Protein AF-A0A7W8NG39-F1 (afdb_monomer)

Sequence (151 aa):
MSRSIHSFTDPRLPLAASLSMLAAALHGGVTGAHFTEWVGYGVFFLVATITQFVWGGLLLIRFLETKAAQRDPFPRVGESTWENSYLWAGIIGNLLIAALYVVTRTAGIPGFGPASGEIEAWDVFGLTTTALEALLVVLLLVVLKARSRLP

Structure (mmCIF, N/CA/C/O backbone):
data_AF-A0A7W8NG39-F1
#
_entry.id   AF-A0A7W8NG39-F1
#
loop_
_atom_site.group_PDB
_atom_site.id
_atom_site.type_symbol
_atom_site.label_atom_id
_atom_site.label_alt_id
_atom_site.label_comp_id
_atom_site.label_asym_id
_atom_site.label_entity_id
_atom_site.label_seq_id
_atom_site.pdbx_PDB_ins_code
_atom_site.Cartn_x
_atom_site.Cartn_y
_atom_site.Cartn_z
_atom_site.occupancy
_atom_site.B_iso_or_equiv
_atom_site.auth_seq_id
_atom_site.auth_comp_id
_atom_site.auth_asym_id
_atom_site.auth_atom_id
_atom_site.pdbx_PDB_model_num
ATOM 1 N N . MET A 1 1 ? -24.707 -9.160 21.471 1.00 48.28 1 MET A N 1
ATOM 2 C CA . MET A 1 1 ? -23.323 -8.649 21.346 1.00 48.28 1 MET A CA 1
ATOM 3 C C . MET A 1 1 ? -23.425 -7.176 21.007 1.00 48.28 1 MET A C 1
ATOM 5 O O . MET A 1 1 ? -24.137 -6.854 20.070 1.00 48.28 1 MET A O 1
ATOM 9 N N . SER A 1 2 ? -22.825 -6.299 21.814 1.00 51.47 2 SER A N 1
ATOM 10 C CA . SER A 1 2 ? -22.841 -4.851 21.571 1.00 51.47 2 SER A CA 1
ATOM 11 C C . SER A 1 2 ? -22.009 -4.531 20.328 1.00 51.47 2 SER A C 1
ATOM 13 O O . SER A 1 2 ? -20.889 -5.034 20.206 1.00 51.47 2 SER A O 1
ATOM 15 N N . ARG A 1 3 ? -22.552 -3.735 19.402 1.00 59.88 3 ARG A N 1
ATOM 16 C CA . ARG A 1 3 ? -21.804 -3.201 18.257 1.00 59.88 3 ARG A CA 1
ATOM 17 C C . ARG A 1 3 ? -20.617 -2.411 18.810 1.00 59.88 3 ARG A C 1
ATOM 19 O O . ARG A 1 3 ? -20.790 -1.619 19.735 1.00 59.88 3 ARG A O 1
ATOM 26 N N . SER A 1 4 ? -19.406 -2.651 18.304 1.00 65.38 4 SER A N 1
ATOM 27 C CA . SER A 1 4 ? -18.269 -1.822 18.705 1.00 65.38 4 SER A CA 1
ATOM 28 C C . SER A 1 4 ? -18.552 -0.396 18.245 1.00 65.38 4 SER A C 1
ATOM 30 O O . SER A 1 4 ? -18.639 -0.153 17.048 1.00 65.38 4 SER A O 1
ATOM 32 N N . ILE A 1 5 ? -18.696 0.527 19.192 1.00 77.62 5 ILE A N 1
ATOM 33 C CA . ILE A 1 5 ? -18.927 1.959 18.940 1.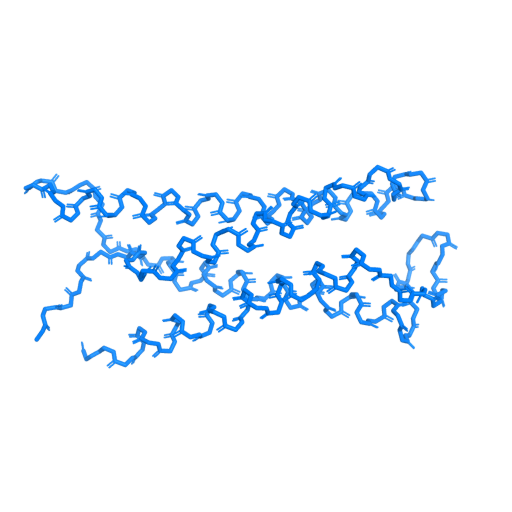00 77.62 5 ILE A CA 1
ATOM 34 C C . ILE A 1 5 ? -17.686 2.672 18.369 1.00 77.62 5 ILE A C 1
ATOM 36 O O . ILE A 1 5 ? -17.637 3.898 18.316 1.00 77.62 5 ILE A O 1
ATOM 40 N N . HIS A 1 6 ? -16.652 1.918 17.985 1.00 85.75 6 HIS A N 1
ATOM 41 C CA . HIS A 1 6 ? -15.411 2.446 17.444 1.00 85.75 6 HIS A CA 1
ATOM 42 C C . HIS A 1 6 ? -15.054 1.773 16.114 1.00 85.75 6 HIS A C 1
ATOM 44 O O . HIS A 1 6 ? -15.096 0.547 15.976 1.00 85.75 6 HIS A O 1
ATOM 50 N N . SER A 1 7 ? -14.639 2.592 15.151 1.00 91.81 7 SER A N 1
ATOM 51 C CA . SER A 1 7 ? -14.078 2.143 13.873 1.00 91.81 7 SER A CA 1
ATOM 52 C C . SER A 1 7 ? -12.621 1.717 14.002 1.00 91.81 7 SER A C 1
ATOM 54 O O . SER A 1 7 ? -11.945 2.123 14.935 1.00 91.81 7 SER A O 1
ATOM 56 N N . PHE A 1 8 ? -12.101 0.964 13.032 1.00 94.44 8 PHE A N 1
ATOM 57 C CA . PHE A 1 8 ? -10.706 0.505 12.994 1.00 94.44 8 PHE A CA 1
ATOM 58 C C . PHE A 1 8 ? -10.337 -0.456 14.130 1.00 94.44 8 PHE A C 1
ATOM 60 O O . PHE A 1 8 ? -9.227 -0.432 14.656 1.00 94.44 8 PHE A O 1
ATOM 67 N N . THR A 1 9 ? -11.270 -1.325 14.511 1.00 94.00 9 THR A N 1
ATOM 68 C CA . THR A 1 9 ? -11.102 -2.265 15.630 1.00 94.00 9 THR A CA 1
ATOM 69 C C . THR A 1 9 ? -10.745 -3.685 15.207 1.00 94.00 9 THR A C 1
ATOM 71 O O . THR A 1 9 ? -10.393 -4.494 16.066 1.00 94.00 9 THR A O 1
ATOM 74 N N . ASP A 1 10 ? -10.819 -4.016 13.911 1.00 94.44 10 ASP A N 1
ATOM 75 C CA . ASP A 1 10 ? -10.534 -5.378 13.453 1.00 94.44 10 ASP A CA 1
ATOM 76 C C . ASP A 1 10 ? -9.069 -5.750 13.784 1.00 94.44 10 ASP A C 1
ATOM 78 O O . ASP A 1 10 ? -8.141 -5.022 13.416 1.00 94.44 10 ASP A O 1
ATOM 82 N N . PRO A 1 11 ? -8.822 -6.876 14.482 1.00 95.69 11 PRO A N 1
ATOM 83 C CA . PRO A 1 11 ? -7.481 -7.260 14.924 1.00 95.69 11 PRO A CA 1
ATOM 84 C C . PRO A 1 11 ? -6.516 -7.567 13.771 1.00 95.69 11 PRO A C 1
ATOM 86 O O . PRO A 1 11 ? -5.319 -7.716 14.004 1.00 95.69 11 PRO A O 1
ATOM 89 N N . ARG A 1 12 ? -7.012 -7.670 12.534 1.00 97.88 12 ARG A N 1
ATOM 90 C CA . ARG A 1 12 ? -6.208 -7.897 11.329 1.00 97.88 12 ARG A CA 1
ATOM 91 C C . ARG A 1 12 ? -5.612 -6.611 10.751 1.00 97.88 12 ARG A C 1
ATOM 93 O O . ARG A 1 12 ? -4.708 -6.701 9.923 1.00 97.88 12 ARG A O 1
ATOM 100 N N . LEU A 1 13 ? -6.081 -5.428 11.161 1.00 98.06 13 LEU A N 1
ATOM 101 C CA . LEU A 1 13 ? -5.614 -4.151 10.603 1.00 98.06 13 LEU A CA 1
ATOM 102 C C . LEU A 1 13 ? -4.104 -3.901 10.763 1.00 98.06 13 LEU A C 1
ATOM 104 O O . LEU A 1 13 ? -3.510 -3.407 9.806 1.00 98.06 13 LEU A O 1
ATOM 108 N N . PRO A 1 14 ? -3.439 -4.277 11.875 1.00 98.62 14 PRO A N 1
ATOM 109 C CA . PRO A 1 14 ? -1.983 -4.171 11.970 1.00 98.62 14 PRO A CA 1
ATOM 110 C C . PRO A 1 14 ? -1.251 -4.994 10.908 1.00 98.62 14 PRO A C 1
ATOM 112 O O . PRO A 1 14 ? -0.293 -4.507 10.322 1.00 98.62 14 PRO A O 1
ATOM 115 N N . LEU A 1 15 ? -1.726 -6.209 10.610 1.00 98.69 15 LEU A N 1
ATOM 116 C CA . LEU A 1 15 ? -1.135 -7.039 9.559 1.00 98.69 15 LEU A CA 1
ATOM 117 C C . LEU A 1 15 ? -1.325 -6.394 8.179 1.00 98.69 15 LEU A C 1
ATOM 119 O O . LEU A 1 15 ? -0.381 -6.349 7.397 1.00 98.69 15 LEU A O 1
ATOM 123 N N . ALA A 1 16 ? -2.511 -5.848 7.897 1.00 98.75 16 ALA A N 1
ATOM 124 C CA . ALA A 1 16 ? -2.761 -5.107 6.659 1.00 98.75 16 ALA A CA 1
ATOM 125 C C . ALA A 1 16 ? -1.838 -3.881 6.528 1.00 98.75 16 ALA A C 1
ATOM 127 O O . ALA A 1 16 ? -1.245 -3.657 5.473 1.00 98.75 16 ALA A O 1
ATOM 128 N N . ALA A 1 17 ? -1.658 -3.125 7.613 1.00 98.81 17 ALA A N 1
ATOM 129 C CA . ALA A 1 17 ? -0.723 -2.007 7.654 1.00 98.81 17 ALA A CA 1
ATOM 130 C C . ALA A 1 17 ? 0.718 -2.460 7.368 1.00 98.81 17 ALA A C 1
ATOM 132 O O . ALA A 1 17 ? 1.385 -1.864 6.524 1.00 98.81 17 ALA A O 1
ATOM 133 N N . SER A 1 18 ? 1.180 -3.543 8.003 1.00 98.81 18 SER A N 1
ATOM 134 C CA . SER A 1 18 ? 2.521 -4.093 7.778 1.00 98.81 18 SER A CA 1
ATOM 135 C C . SER A 1 18 ? 2.736 -4.546 6.336 1.00 98.81 18 SER A C 1
ATOM 137 O O . SER A 1 18 ? 3.768 -4.218 5.761 1.00 98.81 18 SER A O 1
ATOM 139 N N . LEU A 1 19 ? 1.770 -5.245 5.729 1.00 98.88 19 LEU A N 1
ATOM 140 C CA . LEU A 1 19 ? 1.853 -5.654 4.322 1.00 98.88 19 LEU A CA 1
ATOM 141 C C . LEU A 1 19 ? 1.981 -4.440 3.391 1.00 98.88 19 LEU A C 1
ATOM 143 O O . LEU A 1 19 ? 2.855 -4.428 2.529 1.00 98.88 19 LEU A O 1
ATOM 147 N N . SER A 1 20 ? 1.173 -3.396 3.613 1.00 98.88 20 SER A N 1
ATOM 148 C CA . SER A 1 20 ? 1.238 -2.148 2.838 1.00 98.88 20 SER A CA 1
ATOM 149 C C . SER A 1 20 ? 2.590 -1.446 2.987 1.00 98.88 20 SER A C 1
ATOM 151 O O . SER A 1 20 ? 3.180 -1.016 2.002 1.00 98.88 20 SER A O 1
ATOM 153 N N . MET A 1 21 ? 3.110 -1.343 4.212 1.00 98.75 21 MET A N 1
ATOM 154 C CA . MET A 1 21 ? 4.395 -0.683 4.471 1.00 98.75 21 MET A CA 1
ATOM 155 C C . MET A 1 21 ? 5.589 -1.489 3.937 1.00 98.75 21 MET A C 1
ATOM 157 O O . MET A 1 21 ? 6.571 -0.893 3.504 1.00 98.75 21 MET A O 1
ATOM 161 N N . LEU A 1 22 ? 5.512 -2.824 3.930 1.00 98.75 22 LEU A N 1
ATOM 162 C CA . LEU A 1 22 ? 6.526 -3.681 3.306 1.00 98.75 22 LEU A CA 1
ATOM 163 C C . LEU A 1 22 ? 6.512 -3.549 1.780 1.00 98.75 22 LEU A C 1
ATOM 165 O O . LEU A 1 22 ? 7.577 -3.398 1.189 1.00 98.75 22 LEU A O 1
ATOM 169 N N . ALA A 1 23 ? 5.333 -3.540 1.149 1.00 98.75 23 ALA A N 1
ATOM 170 C CA . ALA A 1 23 ? 5.214 -3.267 -0.284 1.00 98.75 23 ALA A CA 1
ATOM 171 C C . ALA A 1 23 ? 5.777 -1.878 -0.630 1.00 98.75 23 ALA A C 1
ATOM 173 O O . ALA A 1 23 ? 6.586 -1.751 -1.546 1.00 98.75 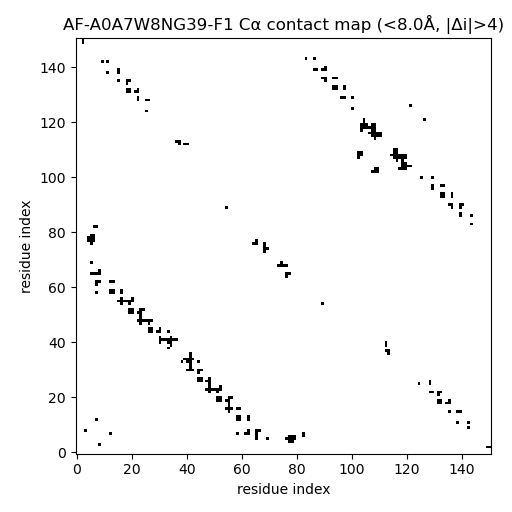23 ALA A O 1
ATOM 174 N N . ALA A 1 24 ? 5.453 -0.859 0.176 1.00 98.75 24 ALA A N 1
ATOM 175 C CA . ALA A 1 24 ? 6.018 0.480 0.031 1.00 98.75 24 ALA A CA 1
ATOM 176 C C . ALA A 1 24 ? 7.552 0.484 0.103 1.00 98.75 24 ALA A C 1
ATOM 178 O O . ALA A 1 24 ? 8.202 1.154 -0.693 1.00 98.75 24 ALA A O 1
ATOM 179 N N . ALA A 1 25 ? 8.148 -0.271 1.030 1.00 98.75 25 ALA A N 1
ATOM 180 C CA . ALA A 1 25 ? 9.601 -0.369 1.143 1.00 98.75 25 ALA A CA 1
ATOM 181 C C . ALA A 1 25 ? 10.244 -1.011 -0.100 1.00 98.75 25 ALA A C 1
ATOM 183 O O . ALA A 1 25 ? 11.314 -0.570 -0.519 1.00 98.75 25 ALA A O 1
ATOM 184 N N . LEU A 1 26 ? 9.597 -2.011 -0.711 1.00 98.50 26 LEU A N 1
ATOM 185 C CA . LEU A 1 26 ? 10.085 -2.639 -1.943 1.00 98.50 26 LEU A CA 1
ATOM 186 C C . LEU A 1 26 ? 9.985 -1.696 -3.147 1.00 98.50 26 LEU A C 1
ATOM 188 O O . LEU A 1 26 ? 10.977 -1.536 -3.857 1.00 98.50 26 LEU A O 1
ATOM 192 N N . HIS A 1 27 ? 8.853 -1.002 -3.324 1.00 98.38 27 HIS A N 1
ATOM 193 C CA . HIS A 1 27 ? 8.722 0.061 -4.335 1.00 98.38 27 HIS A CA 1
ATOM 194 C C . HIS A 1 27 ? 9.775 1.157 -4.137 1.00 98.38 27 HIS A C 1
ATOM 196 O O . HIS A 1 27 ? 10.438 1.582 -5.086 1.00 98.38 27 HIS A O 1
ATOM 202 N N . GLY A 1 28 ? 10.001 1.563 -2.886 1.00 98.31 28 GLY A N 1
ATOM 203 C CA . GLY A 1 28 ? 11.004 2.561 -2.526 1.00 98.31 28 GLY A CA 1
ATOM 204 C C . GLY A 1 28 ? 12.422 2.110 -2.868 1.00 98.31 28 GLY A C 1
ATOM 205 O O . GLY A 1 28 ? 13.217 2.899 -3.376 1.00 98.31 28 GLY A O 1
ATOM 206 N N . GLY A 1 29 ? 12.725 0.827 -2.654 1.00 97.94 29 GLY A N 1
ATOM 207 C CA . GLY A 1 29 ? 14.029 0.232 -2.945 1.00 97.94 29 GLY A CA 1
ATOM 208 C C . GLY A 1 29 ? 14.410 0.255 -4.428 1.00 97.94 29 GLY A C 1
ATOM 209 O O . GLY A 1 29 ? 15.588 0.408 -4.742 1.00 97.94 29 GLY A O 1
ATOM 210 N N . VAL A 1 30 ? 13.432 0.159 -5.335 1.00 96.81 30 VAL A N 1
ATOM 211 C CA . VAL A 1 30 ? 13.668 0.183 -6.794 1.00 96.81 30 VAL A CA 1
ATOM 212 C C . VAL A 1 30 ? 13.485 1.569 -7.421 1.00 96.81 30 VAL A C 1
ATOM 214 O O . VAL A 1 30 ? 13.943 1.812 -8.535 1.00 96.81 30 VAL A O 1
ATOM 217 N N . THR A 1 31 ? 12.882 2.515 -6.694 1.00 97.94 31 THR A N 1
ATOM 218 C CA . THR A 1 31 ? 12.551 3.864 -7.192 1.00 97.94 31 THR A CA 1
ATOM 219 C C . THR A 1 31 ? 13.756 4.582 -7.816 1.00 97.94 31 THR A C 1
ATOM 221 O O . THR A 1 31 ? 13.630 5.215 -8.864 1.00 97.94 31 THR A O 1
ATOM 224 N N . GLY A 1 32 ? 14.940 4.474 -7.200 1.00 97.19 32 GLY A N 1
ATOM 225 C CA . GLY A 1 32 ? 16.162 5.113 -7.699 1.00 97.19 32 GLY A CA 1
ATOM 226 C C . GLY A 1 32 ? 16.583 4.611 -9.081 1.00 97.19 32 GLY A C 1
ATOM 227 O O . GLY A 1 32 ? 16.920 5.422 -9.940 1.00 97.19 32 GLY A O 1
ATOM 228 N N . ALA A 1 33 ? 16.506 3.298 -9.313 1.00 96.00 33 ALA A N 1
ATOM 229 C CA . ALA A 1 33 ? 16.817 2.705 -10.612 1.00 96.00 33 ALA A CA 1
ATOM 230 C C . ALA A 1 33 ? 15.855 3.229 -11.689 1.00 96.00 33 ALA A C 1
ATOM 232 O O . ALA A 1 33 ? 16.294 3.702 -12.734 1.00 96.00 33 ALA A O 1
ATOM 233 N N . HIS 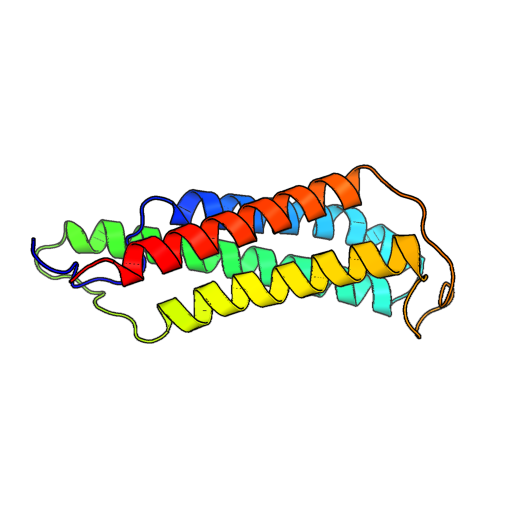A 1 34 ? 14.561 3.300 -11.386 1.00 96.25 34 HIS A N 1
ATOM 234 C CA . HIS A 1 34 ? 13.570 3.809 -12.333 1.00 96.25 34 HIS A CA 1
ATOM 235 C C . HIS A 1 34 ? 13.728 5.300 -12.660 1.00 96.25 34 HIS A C 1
ATOM 237 O O . HIS A 1 34 ? 13.442 5.706 -13.783 1.00 96.25 34 HIS A O 1
ATOM 243 N N . PHE A 1 35 ? 14.255 6.126 -11.748 1.00 98.06 35 PHE A N 1
ATOM 244 C CA . PHE A 1 35 ? 14.640 7.503 -12.087 1.00 98.06 35 PHE A CA 1
ATOM 245 C C . PHE A 1 35 ? 15.790 7.575 -13.101 1.00 98.06 35 PHE A C 1
ATOM 247 O O . PHE A 1 35 ? 15.850 8.542 -13.862 1.00 98.06 35 PHE A O 1
ATOM 254 N N . THR A 1 36 ? 16.685 6.580 -13.129 1.00 97.12 36 THR A N 1
ATOM 255 C CA . THR A 1 36 ? 17.766 6.511 -14.130 1.00 97.12 36 THR A CA 1
ATOM 256 C C . THR A 1 36 ? 17.267 6.091 -15.511 1.00 97.12 36 THR A C 1
ATOM 258 O O . THR A 1 36 ? 17.858 6.488 -16.512 1.00 97.12 36 THR A O 1
ATOM 261 N N . GLU A 1 37 ? 16.160 5.350 -15.571 1.00 95.06 37 GLU A N 1
ATOM 262 C CA . GLU A 1 37 ? 15.512 4.934 -16.817 1.00 95.06 37 GLU A CA 1
ATOM 263 C C . GLU A 1 37 ? 14.652 6.059 -17.397 1.00 95.06 37 GLU A C 1
ATOM 265 O O . GLU A 1 37 ? 14.804 6.442 -18.558 1.00 95.06 37 GLU A O 1
ATOM 270 N N . TRP A 1 38 ? 13.738 6.605 -16.587 1.00 97.00 38 TRP A N 1
ATOM 271 C CA . TRP A 1 38 ? 12.883 7.717 -16.978 1.00 97.00 38 TRP A CA 1
ATOM 272 C C . TRP A 1 38 ? 12.198 8.370 -15.776 1.00 97.00 38 TRP A C 1
ATOM 274 O O . TRP A 1 38 ? 11.654 7.705 -14.895 1.00 97.00 38 TRP A O 1
ATOM 284 N N . VAL A 1 39 ? 12.119 9.703 -15.784 1.00 97.44 39 VAL A N 1
ATOM 285 C CA . VAL A 1 39 ? 11.528 10.483 -14.683 1.00 97.44 39 VAL A CA 1
ATOM 286 C C . VAL A 1 39 ? 10.101 10.052 -14.331 1.00 97.44 39 VAL A C 1
ATOM 288 O O . VAL A 1 39 ? 9.756 10.011 -13.153 1.00 97.44 39 VAL A O 1
ATOM 291 N N . GLY A 1 40 ? 9.276 9.692 -15.318 1.00 96.56 40 GLY A N 1
ATOM 292 C CA . GLY A 1 40 ? 7.904 9.262 -15.058 1.00 96.56 40 GLY A CA 1
ATOM 293 C C . GLY A 1 40 ? 7.818 7.899 -14.368 1.00 96.56 40 GLY A C 1
ATOM 294 O O . GLY A 1 40 ? 6.952 7.724 -13.512 1.00 96.56 40 GLY A O 1
ATOM 295 N N . TYR A 1 41 ? 8.742 6.972 -14.648 1.00 95.88 41 TYR A N 1
ATOM 296 C CA . TYR A 1 41 ? 8.809 5.694 -13.931 1.00 95.88 41 TYR A CA 1
ATOM 297 C C . TYR A 1 41 ? 9.226 5.929 -12.479 1.00 95.88 41 TYR A C 1
ATOM 299 O O . TYR A 1 41 ? 8.545 5.480 -11.559 1.00 95.88 41 TYR A O 1
ATOM 307 N N . GLY A 1 42 ? 10.277 6.724 -12.253 1.00 97.69 42 GLY A N 1
ATOM 308 C CA . GLY A 1 42 ? 10.701 7.089 -10.900 1.00 97.69 42 GLY A CA 1
ATOM 309 C C . GLY A 1 42 ? 9.600 7.786 -10.090 1.00 97.69 42 GLY A C 1
ATOM 310 O O . GLY A 1 42 ? 9.357 7.424 -8.939 1.00 97.69 42 GLY A O 1
ATOM 311 N N . VAL A 1 43 ? 8.867 8.733 -10.690 1.00 98.31 43 VAL A N 1
ATOM 312 C CA . VAL A 1 43 ? 7.721 9.393 -10.036 1.00 98.31 43 VAL A CA 1
ATOM 313 C C . VAL A 1 43 ? 6.615 8.395 -9.701 1.00 98.31 43 VAL A C 1
ATOM 315 O O . VAL A 1 43 ? 6.066 8.469 -8.604 1.00 98.31 43 VAL A O 1
ATOM 318 N N . PHE A 1 44 ? 6.298 7.454 -10.594 1.00 97.38 44 PHE A N 1
ATOM 319 C CA . PHE A 1 44 ? 5.301 6.419 -10.321 1.00 97.38 44 PHE A CA 1
ATOM 320 C C . PHE A 1 44 ? 5.668 5.598 -9.076 1.00 97.38 44 PHE A C 1
ATOM 322 O O . PHE A 1 44 ? 4.870 5.518 -8.140 1.00 97.38 44 PHE A O 1
ATOM 329 N N . PHE A 1 45 ? 6.890 5.058 -9.022 1.00 98.06 45 PHE A N 1
ATOM 330 C CA . PHE A 1 45 ? 7.348 4.259 -7.882 1.00 98.06 45 PHE A CA 1
ATOM 331 C C . PHE A 1 45 ? 7.444 5.080 -6.591 1.00 98.06 45 PHE A C 1
ATOM 333 O O . PHE A 1 45 ? 7.079 4.594 -5.518 1.00 98.06 45 PHE A O 1
ATOM 340 N N . LEU A 1 46 ? 7.852 6.349 -6.680 1.00 98.62 46 LEU A N 1
ATOM 341 C CA . LEU A 1 46 ? 7.879 7.256 -5.534 1.00 98.62 46 LEU A CA 1
ATOM 342 C C . LEU A 1 46 ? 6.471 7.520 -4.982 1.00 98.62 46 LEU A C 1
ATOM 344 O O . LEU A 1 46 ? 6.264 7.479 -3.768 1.00 98.62 46 LEU A O 1
ATOM 348 N N . VAL A 1 47 ? 5.494 7.770 -5.858 1.00 98.69 47 VAL A N 1
ATOM 349 C CA . VAL A 1 47 ? 4.096 7.969 -5.457 1.00 98.69 47 VAL A CA 1
ATOM 350 C C . VAL A 1 47 ? 3.535 6.693 -4.835 1.00 98.69 47 VAL A C 1
ATOM 352 O O . VAL A 1 47 ? 2.966 6.773 -3.748 1.00 98.69 47 VAL A O 1
ATOM 355 N N . ALA A 1 48 ? 3.750 5.524 -5.450 1.00 98.50 48 ALA A N 1
ATOM 356 C CA . ALA A 1 48 ? 3.334 4.236 -4.890 1.00 98.50 48 ALA A CA 1
ATOM 357 C C . ALA A 1 48 ? 3.911 4.027 -3.479 1.00 98.50 48 ALA A C 1
ATOM 359 O O . ALA A 1 48 ? 3.160 3.785 -2.532 1.00 98.50 48 ALA A O 1
ATOM 360 N N . THR A 1 49 ? 5.218 4.258 -3.321 1.00 98.75 49 THR A N 1
ATOM 361 C CA . THR A 1 49 ? 5.934 4.190 -2.039 1.00 98.75 49 THR A CA 1
ATOM 362 C C . THR A 1 49 ? 5.296 5.087 -0.983 1.00 98.75 49 THR A C 1
ATOM 364 O O . THR A 1 49 ? 4.921 4.620 0.093 1.00 98.75 49 THR A O 1
ATOM 367 N N . ILE A 1 50 ? 5.138 6.382 -1.274 1.00 98.81 50 ILE A N 1
ATOM 368 C CA . ILE A 1 50 ? 4.591 7.347 -0.312 1.00 98.81 50 ILE A CA 1
ATOM 369 C C . ILE A 1 50 ? 3.145 6.989 0.027 1.00 98.81 50 ILE A C 1
ATOM 371 O O . ILE A 1 50 ? 2.78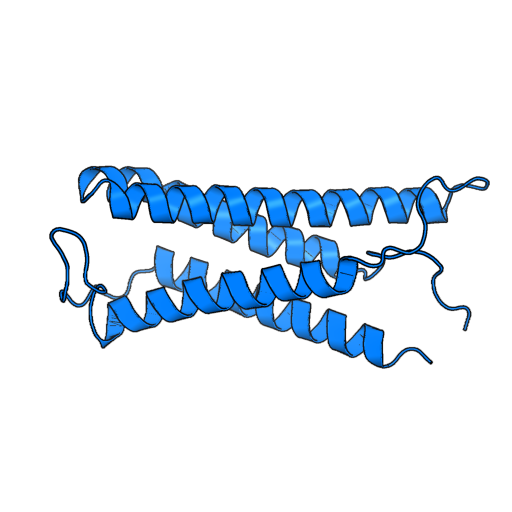3 6.953 1.202 1.00 98.81 50 ILE A O 1
ATOM 375 N N . THR A 1 51 ? 2.314 6.699 -0.975 1.00 98.62 51 THR A N 1
ATOM 376 C CA . THR A 1 51 ? 0.900 6.390 -0.759 1.00 98.62 51 THR A CA 1
ATOM 377 C C . THR A 1 51 ? 0.722 5.110 0.053 1.00 98.62 51 THR A C 1
ATOM 379 O O . THR A 1 51 ? -0.023 5.138 1.029 1.00 98.62 51 THR A O 1
ATOM 382 N N . GLN A 1 52 ? 1.417 4.014 -0.265 1.00 98.81 52 GLN A N 1
ATOM 383 C CA . GLN A 1 52 ? 1.305 2.763 0.498 1.00 98.81 52 GLN A CA 1
ATOM 384 C C . GLN A 1 52 ? 1.892 2.885 1.911 1.00 98.81 52 GLN A C 1
ATOM 386 O O . GLN A 1 52 ? 1.328 2.317 2.852 1.00 98.81 52 GLN A O 1
ATOM 391 N N . PHE A 1 53 ? 2.974 3.650 2.095 1.00 98.81 53 PHE A N 1
ATOM 392 C CA . PHE A 1 53 ? 3.552 3.882 3.419 1.00 98.81 53 PHE A CA 1
ATOM 393 C C . PHE A 1 53 ? 2.629 4.735 4.295 1.00 98.81 53 PHE A C 1
ATOM 395 O O . PHE A 1 53 ? 2.320 4.351 5.422 1.00 98.81 53 PHE A O 1
ATOM 402 N N . VAL A 1 54 ? 2.139 5.864 3.771 1.00 98.81 54 VAL A N 1
ATOM 403 C CA . VAL A 1 54 ? 1.214 6.758 4.485 1.00 98.81 54 VAL A CA 1
ATOM 404 C C . VAL A 1 54 ? -0.104 6.048 4.769 1.00 98.81 54 VAL A C 1
ATOM 406 O O . VAL A 1 54 ? -0.593 6.109 5.894 1.00 98.81 54 VAL A O 1
ATOM 409 N N . TRP A 1 55 ? -0.660 5.324 3.795 1.00 98.75 55 TRP A N 1
ATOM 410 C CA . TRP A 1 55 ? -1.901 4.578 3.983 1.00 98.75 55 TRP A CA 1
ATOM 411 C C . TRP A 1 55 ? -1.748 3.472 5.043 1.00 98.75 55 TRP A C 1
ATOM 413 O O . TRP A 1 55 ? -2.585 3.344 5.941 1.00 98.75 55 TRP A O 1
ATOM 423 N N . GLY A 1 56 ? -0.657 2.702 5.011 1.00 98.81 56 GLY A N 1
ATOM 424 C CA . GLY A 1 56 ? -0.385 1.687 6.033 1.00 98.81 56 GLY A CA 1
ATOM 425 C C . GLY A 1 56 ? -0.159 2.303 7.418 1.00 98.81 56 GLY A C 1
ATOM 426 O O . GLY A 1 56 ? -0.753 1.864 8.404 1.00 98.81 56 GLY A O 1
ATOM 427 N N . GLY A 1 57 ? 0.634 3.374 7.491 1.00 98.75 57 GLY A N 1
ATOM 428 C CA . GLY A 1 57 ? 0.932 4.086 8.732 1.00 98.75 57 GLY A CA 1
ATOM 429 C C . GLY A 1 57 ? -0.310 4.693 9.383 1.00 98.75 57 GLY A C 1
ATOM 430 O O . GLY A 1 57 ? -0.550 4.479 10.570 1.00 98.75 57 GLY A O 1
ATOM 431 N N . LEU A 1 58 ? -1.150 5.384 8.609 1.00 98.56 58 LEU A N 1
ATOM 432 C CA . LEU A 1 58 ? -2.419 5.927 9.096 1.00 98.56 58 LEU A CA 1
ATOM 433 C C . LEU A 1 58 ? -3.361 4.814 9.570 1.00 98.56 58 LEU A C 1
ATOM 435 O O . LEU A 1 58 ? -3.974 4.959 10.626 1.00 98.56 58 LEU A O 1
ATOM 439 N N . LEU A 1 59 ? -3.437 3.681 8.859 1.00 98.62 59 LEU A N 1
ATOM 440 C CA . LEU A 1 59 ? -4.248 2.539 9.294 1.00 98.62 59 LEU A CA 1
ATOM 441 C C . LEU A 1 59 ? -3.806 2.027 10.672 1.00 98.62 59 LEU A C 1
ATOM 443 O O . LEU A 1 59 ? -4.641 1.795 11.549 1.00 98.62 59 LEU A O 1
ATOM 447 N N . LEU A 1 60 ? -2.493 1.885 10.870 1.00 98.50 60 LEU A N 1
ATOM 448 C CA . LEU A 1 60 ? -1.916 1.450 12.137 1.00 98.50 60 LEU A CA 1
ATOM 449 C C . LEU A 1 60 ? -2.170 2.468 13.254 1.00 98.50 60 LEU A C 1
ATOM 451 O O . LEU A 1 60 ? -2.587 2.076 14.343 1.00 98.50 60 LEU A O 1
ATOM 455 N N . ILE A 1 61 ? -1.975 3.762 12.985 1.00 97.75 61 ILE A N 1
ATOM 456 C CA . ILE A 1 61 ? -2.247 4.840 13.946 1.00 97.75 61 ILE A CA 1
ATOM 457 C C . ILE A 1 61 ? -3.707 4.781 14.400 1.00 97.75 61 ILE A C 1
ATOM 459 O O . ILE A 1 61 ? -3.966 4.722 15.600 1.00 97.75 61 ILE A O 1
ATOM 463 N N . ARG A 1 62 ? -4.665 4.697 13.467 1.00 96.31 62 ARG A N 1
ATOM 464 C CA . ARG A 1 62 ? -6.098 4.627 13.802 1.00 96.31 62 ARG A CA 1
ATOM 465 C C . ARG A 1 62 ? -6.460 3.394 14.620 1.00 96.31 62 ARG A C 1
ATOM 467 O O . ARG A 1 62 ? -7.266 3.498 15.548 1.00 96.31 62 ARG A O 1
ATOM 474 N N . PHE A 1 63 ? -5.862 2.246 14.307 1.00 96.50 63 PHE A N 1
ATOM 475 C CA . PHE A 1 63 ? -6.038 1.035 15.102 1.00 96.50 63 PHE A CA 1
ATOM 476 C 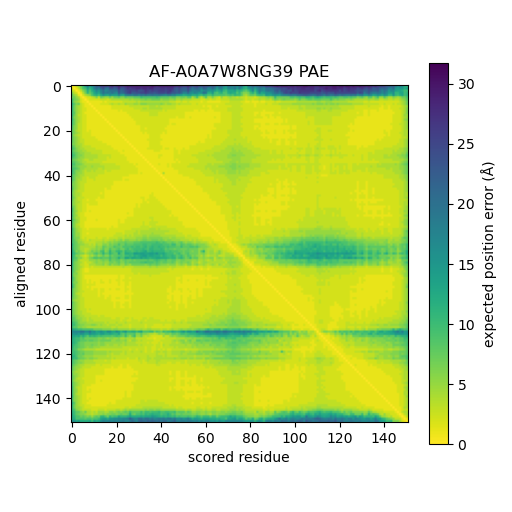C . PHE A 1 63 ? -5.524 1.225 16.537 1.00 96.50 63 PHE A C 1
ATOM 478 O O . PHE A 1 63 ? -6.218 0.885 17.496 1.00 96.50 63 PHE A O 1
ATOM 485 N N . LEU A 1 64 ? -4.325 1.793 16.705 1.00 96.00 64 LEU A N 1
ATOM 486 C CA . LEU A 1 64 ? -3.718 2.013 18.020 1.00 96.00 64 LEU A CA 1
ATOM 487 C C . LEU A 1 64 ? -4.491 3.045 18.852 1.00 96.00 64 LEU A C 1
ATOM 489 O O . LEU A 1 64 ? -4.766 2.785 20.024 1.00 96.00 64 LEU A O 1
ATOM 493 N N . GLU A 1 65 ? -4.890 4.166 18.248 1.00 94.19 65 GLU A N 1
ATOM 494 C CA . GLU A 1 65 ? -5.738 5.188 18.879 1.00 94.19 65 GLU A CA 1
ATOM 495 C C . GLU A 1 65 ? -7.049 4.581 19.380 1.00 94.19 65 GLU A C 1
ATOM 497 O O . GLU A 1 65 ? -7.452 4.797 20.523 1.00 94.19 65 GLU A O 1
ATOM 502 N N . THR A 1 66 ? -7.689 3.760 18.547 1.00 93.00 66 THR A N 1
ATOM 503 C CA . THR A 1 66 ? -8.956 3.127 18.906 1.00 93.00 66 THR A CA 1
ATOM 504 C C . THR A 1 66 ? -8.783 2.086 20.006 1.00 93.00 66 THR A C 1
ATOM 506 O O . THR A 1 66 ? -9.565 2.043 20.954 1.00 93.00 66 THR A O 1
ATOM 509 N N . LYS A 1 67 ? -7.733 1.265 19.929 1.00 93.06 67 LYS A N 1
ATOM 510 C CA . LYS A 1 67 ? -7.414 0.278 20.965 1.00 93.06 67 LYS A CA 1
ATOM 511 C C . LYS A 1 67 ? -7.136 0.940 22.317 1.00 93.06 67 LYS A C 1
ATOM 513 O O . LYS A 1 67 ? -7.484 0.372 23.352 1.00 93.06 67 LYS A O 1
ATOM 518 N N . ALA A 1 68 ? -6.513 2.119 22.318 1.00 92.25 68 ALA A N 1
ATOM 519 C CA . ALA A 1 68 ? -6.326 2.917 23.523 1.00 92.25 68 ALA A CA 1
ATOM 520 C C . ALA A 1 68 ? -7.665 3.462 24.047 1.00 92.25 68 ALA A C 1
ATOM 522 O O . ALA A 1 68 ? -7.957 3.304 25.229 1.00 92.25 68 ALA A O 1
ATOM 523 N N . ALA A 1 69 ? -8.510 4.011 23.169 1.00 91.38 69 ALA A N 1
ATOM 524 C CA . ALA A 1 69 ? -9.815 4.561 23.540 1.00 91.38 69 ALA A CA 1
ATOM 525 C C . ALA A 1 69 ? -10.785 3.519 24.111 1.00 91.38 69 ALA A C 1
ATOM 527 O O . ALA A 1 69 ? -11.535 3.829 25.027 1.00 91.38 69 ALA A O 1
ATOM 528 N N . GLN A 1 70 ? -10.721 2.263 23.663 1.00 88.88 70 GLN A N 1
ATOM 529 C CA . GLN A 1 70 ? -11.507 1.166 24.248 1.00 88.88 70 GLN A CA 1
ATOM 530 C C . GLN A 1 70 ? -11.200 0.901 25.732 1.00 88.88 70 GLN A C 1
ATOM 532 O O . GLN A 1 70 ? -11.969 0.217 26.405 1.00 88.88 70 GLN A O 1
ATOM 537 N N . ARG A 1 71 ? -10.062 1.390 26.236 1.00 87.94 71 ARG A N 1
ATOM 538 C CA . ARG A 1 71 ? -9.649 1.274 27.642 1.00 87.94 71 ARG A CA 1
ATOM 539 C C . ARG A 1 71 ? -9.869 2.568 28.429 1.00 87.94 71 ARG A C 1
ATOM 541 O O . ARG A 1 71 ? -9.622 2.578 29.631 1.00 87.94 71 ARG A O 1
ATOM 548 N N . ASP A 1 72 ? -10.279 3.642 27.761 1.00 87.75 72 ASP A N 1
ATOM 549 C CA . ASP A 1 72 ? -10.447 4.969 28.342 1.00 87.75 72 ASP A CA 1
ATOM 550 C C . ASP A 1 72 ? -11.895 5.147 28.838 1.00 87.75 72 ASP A C 1
ATOM 552 O O . ASP A 1 72 ? -12.826 4.952 28.053 1.00 87.75 72 ASP A O 1
ATOM 556 N N . PRO A 1 73 ? -12.124 5.528 30.111 1.00 87.94 73 PRO A N 1
ATOM 557 C CA . PRO A 1 73 ? -13.452 5.910 30.591 1.00 87.94 73 PRO A CA 1
ATOM 558 C C . PRO A 1 73 ? -14.066 7.104 29.836 1.00 87.94 73 PRO A C 1
ATOM 560 O O . PRO A 1 73 ? -15.288 7.245 29.822 1.00 87.94 73 PRO A O 1
ATOM 563 N N . PHE A 1 74 ? -13.240 7.952 29.208 1.00 87.94 74 PHE A N 1
ATOM 564 C CA . PHE A 1 74 ? -13.648 9.147 28.460 1.00 87.94 74 PHE A CA 1
ATOM 565 C C . PHE A 1 74 ? -13.046 9.152 27.039 1.00 87.94 74 PHE A C 1
ATOM 567 O O . PHE A 1 74 ? -12.196 9.989 26.718 1.00 87.94 74 PHE A O 1
ATOM 574 N N . PRO A 1 75 ? -13.473 8.222 26.162 1.00 86.25 75 PRO A N 1
ATOM 575 C CA . PRO A 1 75 ? -12.829 7.983 24.876 1.00 86.25 75 PRO A CA 1
ATOM 576 C C . PRO A 1 75 ? -12.888 9.207 23.955 1.00 86.25 75 PRO A C 1
ATOM 578 O O . PRO A 1 75 ? -13.939 9.807 23.739 1.00 86.25 75 PRO A O 1
ATOM 581 N N . ARG A 1 76 ? -11.745 9.541 23.346 1.00 84.00 76 ARG A N 1
ATOM 582 C CA . ARG A 1 76 ? -11.598 10.685 22.422 1.00 84.00 76 ARG A CA 1
ATOM 583 C C . ARG A 1 76 ? -11.900 10.355 20.958 1.00 84.00 76 ARG A C 1
ATOM 585 O O . ARG A 1 76 ? -11.933 11.254 20.124 1.00 84.00 76 ARG A O 1
ATOM 592 N N . VAL A 1 77 ? -12.079 9.075 20.631 1.00 86.00 77 VAL A N 1
ATOM 593 C CA . VAL A 1 77 ? -12.392 8.596 19.277 1.00 86.00 77 VAL A CA 1
ATOM 594 C C . VAL A 1 77 ? -13.587 7.646 19.316 1.00 86.00 77 VAL A C 1
ATOM 596 O O . VAL A 1 77 ? -13.718 6.840 20.235 1.00 86.00 77 VAL A O 1
ATOM 599 N N . GLY A 1 78 ? -14.461 7.743 18.315 1.00 85.06 78 GLY A N 1
ATOM 600 C CA . GLY A 1 78 ? -15.691 6.955 18.197 1.00 85.06 78 GLY A CA 1
ATOM 601 C C . GLY A 1 78 ? -15.830 6.302 16.824 1.00 85.06 78 GLY A C 1
ATOM 602 O O . GLY A 1 78 ? -14.838 5.912 16.199 1.00 85.06 78 GLY A O 1
ATOM 603 N N . GLU A 1 79 ? -17.065 6.190 16.345 1.00 87.94 79 GLU A N 1
ATOM 604 C CA . GLU A 1 79 ? -17.354 5.708 14.997 1.00 87.94 79 GLU A CA 1
ATOM 605 C C . GLU A 1 79 ? -16.775 6.658 13.937 1.00 87.94 79 GLU A C 1
ATOM 607 O O . GLU A 1 79 ? -16.789 7.882 14.077 1.00 87.94 79 GLU A O 1
ATOM 612 N N . SER A 1 80 ? -16.258 6.079 12.858 1.00 88.88 80 SER A N 1
ATOM 613 C CA . SER A 1 80 ? -15.776 6.801 11.688 1.00 88.88 80 SER A CA 1
ATOM 614 C C . SER A 1 80 ? -16.597 6.420 10.465 1.00 88.88 80 SER A C 1
ATOM 616 O O . SER A 1 80 ? -16.730 5.246 10.117 1.00 88.88 80 SER A O 1
ATOM 618 N N . THR A 1 81 ? -17.086 7.428 9.750 1.00 89.19 81 THR A N 1
ATOM 619 C CA . THR A 1 81 ? -17.808 7.243 8.486 1.00 89.19 81 THR A CA 1
ATOM 620 C C . THR A 1 81 ? -16.888 6.866 7.323 1.00 89.19 81 THR A C 1
ATOM 622 O O . THR A 1 81 ? -17.356 6.323 6.324 1.00 89.19 81 THR A O 1
ATOM 625 N N . TRP A 1 82 ? -15.579 7.119 7.435 1.00 93.44 82 TRP A N 1
ATOM 626 C CA . TRP A 1 82 ? -14.633 6.978 6.325 1.00 93.44 82 TRP A CA 1
ATOM 627 C C . TRP A 1 82 ? -13.852 5.659 6.326 1.00 93.44 82 TRP A C 1
ATOM 629 O O . TRP A 1 82 ? -13.161 5.373 5.350 1.00 93.44 82 TRP A O 1
ATOM 639 N N . GLU A 1 83 ? -13.990 4.819 7.359 1.00 94.69 83 GLU A N 1
ATOM 640 C CA . GLU A 1 83 ? -13.292 3.525 7.446 1.00 94.69 83 GLU A CA 1
ATOM 641 C C . GLU A 1 83 ? -13.534 2.653 6.206 1.00 94.69 83 GLU A C 1
ATOM 643 O O . GLU A 1 83 ? -12.588 2.144 5.615 1.00 94.69 83 GLU A O 1
ATOM 648 N N . ASN A 1 84 ? -14.786 2.524 5.755 1.00 95.25 84 ASN A N 1
ATOM 649 C CA . ASN A 1 84 ? -15.112 1.704 4.584 1.00 95.25 84 ASN A CA 1
ATOM 650 C C . ASN A 1 84 ? -14.416 2.210 3.318 1.00 95.25 84 ASN A C 1
ATOM 652 O O . ASN A 1 84 ? -13.757 1.434 2.628 1.00 95.25 84 ASN A O 1
ATOM 656 N N . SER A 1 85 ? -14.549 3.505 3.029 1.00 97.00 85 SER A N 1
ATOM 657 C CA . SER A 1 85 ? -13.933 4.128 1.855 1.00 97.00 85 SER A CA 1
ATOM 658 C C . SER A 1 85 ? -12.411 4.015 1.895 1.00 97.00 85 SER A C 1
ATOM 660 O O . SER A 1 85 ? -11.778 3.828 0.862 1.00 97.00 85 SER A O 1
ATOM 662 N N . TYR A 1 86 ? -11.822 4.055 3.088 1.00 98.12 86 TYR A N 1
ATOM 663 C CA . TYR A 1 86 ? -10.387 3.904 3.281 1.00 98.12 86 TYR A CA 1
ATOM 664 C C . TYR A 1 86 ? -9.871 2.497 2.987 1.00 98.12 86 TYR A C 1
ATOM 666 O O . TYR A 1 86 ? -8.853 2.349 2.310 1.00 98.12 86 TYR A O 1
ATOM 674 N N . LEU A 1 87 ? -10.576 1.461 3.459 1.00 98.31 87 LEU A N 1
ATOM 675 C CA . LEU A 1 87 ? -10.228 0.073 3.142 1.00 98.31 87 LEU A CA 1
ATOM 676 C C . LEU A 1 87 ? -10.396 -0.201 1.640 1.00 98.31 87 LEU A C 1
ATOM 678 O O . LEU A 1 87 ? -9.541 -0.848 1.038 1.00 98.31 87 LEU A O 1
ATOM 682 N N . TRP A 1 88 ? -11.445 0.343 1.015 1.00 98.56 88 TRP A N 1
ATOM 683 C CA . TRP A 1 88 ? -11.633 0.256 -0.435 1.00 98.56 88 TRP A CA 1
ATOM 684 C C . TRP A 1 88 ? -10.553 0.989 -1.229 1.00 98.56 88 TRP A C 1
ATOM 686 O O . TRP A 1 88 ? -10.103 0.456 -2.239 1.00 98.56 88 TRP A O 1
ATOM 696 N N . ALA A 1 89 ? -10.090 2.155 -0.773 1.00 98.62 89 ALA A N 1
ATOM 697 C CA . ALA A 1 89 ? -8.964 2.849 -1.397 1.00 98.62 89 ALA A CA 1
ATOM 698 C C . ALA A 1 89 ? -7.699 1.974 -1.394 1.00 98.62 89 ALA A C 1
ATOM 700 O O . ALA A 1 89 ? -7.027 1.871 -2.419 1.00 98.62 89 ALA A O 1
ATOM 701 N N . GLY A 1 90 ? -7.432 1.273 -0.284 1.00 98.62 90 GLY A N 1
ATOM 702 C CA . GLY A 1 90 ? -6.358 0.281 -0.205 1.00 98.62 90 GLY A CA 1
ATOM 703 C C . GLY A 1 90 ? -6.540 -0.860 -1.210 1.00 98.62 90 GLY A C 1
ATOM 704 O O . GLY A 1 90 ? -5.605 -1.191 -1.932 1.00 98.62 90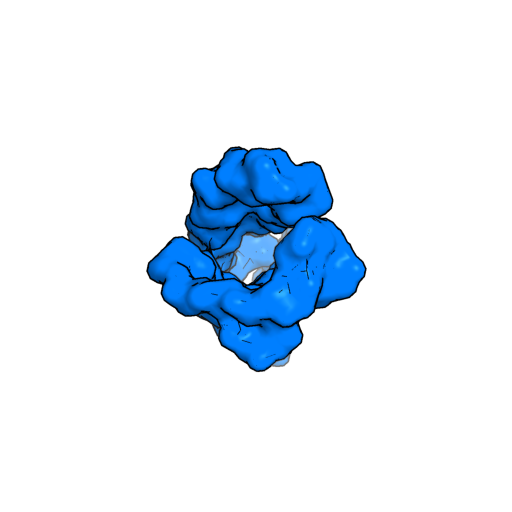 GLY A O 1
ATOM 705 N N . ILE A 1 91 ? -7.745 -1.428 -1.317 1.00 98.88 91 ILE A N 1
ATOM 706 C CA . ILE A 1 91 ? -8.042 -2.503 -2.281 1.00 98.88 91 ILE A CA 1
ATOM 707 C C . ILE A 1 91 ? -7.819 -2.035 -3.723 1.00 98.88 91 ILE A C 1
ATOM 709 O O . ILE A 1 91 ? -7.089 -2.675 -4.473 1.00 98.88 91 ILE A O 1
ATOM 713 N N . ILE A 1 92 ? -8.438 -0.920 -4.110 1.00 98.81 92 ILE A N 1
ATOM 714 C CA . ILE A 1 92 ? -8.408 -0.419 -5.486 1.00 98.81 92 ILE A CA 1
ATOM 715 C C . ILE A 1 92 ? -6.984 -0.013 -5.875 1.00 98.81 92 ILE A C 1
ATOM 717 O O . ILE A 1 92 ? -6.519 -0.404 -6.940 1.00 98.81 92 ILE A O 1
ATOM 721 N N . GLY A 1 93 ? -6.272 0.715 -5.009 1.00 98.62 93 GLY A N 1
ATOM 722 C CA . GLY A 1 93 ? -4.904 1.154 -5.286 1.00 98.62 93 GLY A CA 1
ATOM 723 C C . GLY A 1 93 ? -3.948 -0.014 -5.532 1.00 98.62 93 GLY A C 1
ATOM 724 O O . GLY A 1 93 ? -3.245 -0.030 -6.539 1.00 98.62 93 GLY A O 1
ATOM 725 N N . ASN A 1 94 ? -3.978 -1.031 -4.666 1.00 98.75 94 ASN A N 1
ATOM 726 C CA . ASN A 1 94 ? -3.117 -2.207 -4.815 1.00 98.75 94 ASN A CA 1
ATOM 727 C C . ASN A 1 94 ? -3.510 -3.064 -6.031 1.00 98.75 94 ASN A C 1
ATOM 729 O O . ASN A 1 94 ? -2.634 -3.577 -6.718 1.00 98.75 94 ASN A O 1
ATOM 733 N N . LEU A 1 95 ? -4.806 -3.178 -6.354 1.00 98.81 95 LEU A N 1
ATOM 734 C CA . LEU A 1 95 ? -5.244 -3.854 -7.581 1.00 98.81 95 LEU A CA 1
ATOM 735 C C . LEU A 1 95 ? -4.753 -3.144 -8.846 1.00 98.81 95 LEU A C 1
ATOM 737 O O . LEU A 1 95 ? -4.374 -3.818 -9.797 1.00 98.81 95 LEU A O 1
ATOM 741 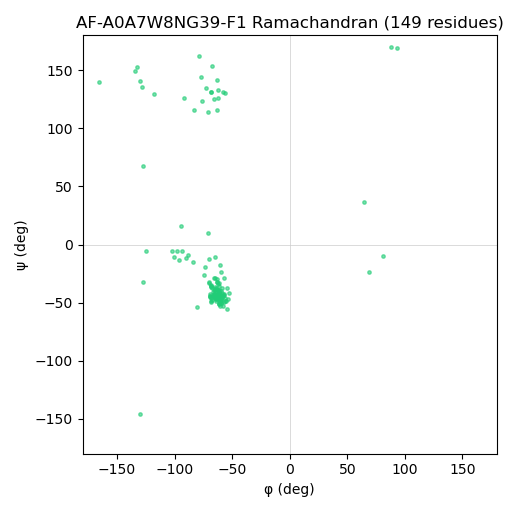N N . LEU A 1 96 ? -4.747 -1.809 -8.867 1.00 98.62 96 LEU A N 1
ATOM 742 C CA . LEU A 1 96 ? -4.243 -1.039 -10.006 1.00 98.62 96 LEU A CA 1
ATOM 743 C C . LEU A 1 96 ? -2.734 -1.228 -10.198 1.00 98.62 96 LEU A C 1
ATOM 745 O O . LEU A 1 96 ? -2.298 -1.430 -11.330 1.00 98.62 96 LEU A O 1
ATOM 749 N N . ILE A 1 97 ? -1.950 -1.214 -9.114 1.00 98.12 97 ILE A N 1
ATOM 750 C CA . ILE A 1 97 ? -0.499 -1.457 -9.174 1.00 98.12 97 ILE A CA 1
ATOM 751 C C . ILE A 1 97 ? -0.217 -2.890 -9.646 1.00 98.12 97 ILE A C 1
ATOM 753 O O . ILE A 1 97 ? 0.527 -3.082 -10.608 1.00 98.12 97 ILE A O 1
ATOM 757 N N . ALA A 1 98 ? -0.875 -3.889 -9.052 1.00 98.31 98 ALA A N 1
ATOM 758 C CA . ALA A 1 98 ? -0.727 -5.287 -9.449 1.00 98.31 98 ALA A CA 1
ATOM 759 C C . ALA A 1 98 ? -1.154 -5.529 -10.908 1.00 98.31 98 ALA A C 1
ATOM 761 O O . ALA A 1 98 ? -0.483 -6.252 -11.644 1.00 98.31 98 ALA A O 1
ATOM 762 N N . ALA A 1 99 ? -2.249 -4.908 -11.357 1.00 98.19 99 ALA A N 1
ATOM 763 C CA . ALA A 1 99 ? -2.694 -4.999 -12.744 1.00 98.19 99 ALA A CA 1
ATOM 764 C C . ALA A 1 99 ? -1.669 -4.382 -13.703 1.00 98.19 99 ALA A C 1
ATOM 766 O O . ALA A 1 99 ? -1.351 -4.992 -14.721 1.00 98.19 99 ALA A O 1
ATOM 767 N N . LEU A 1 100 ? -1.109 -3.216 -13.366 1.00 97.31 100 LEU A N 1
ATOM 768 C CA . LEU A 1 100 ? -0.048 -2.594 -14.157 1.00 97.31 100 LEU A CA 1
ATOM 769 C C . LEU A 1 100 ? 1.203 -3.484 -14.227 1.00 97.31 100 LEU A C 1
ATOM 771 O O . LEU A 1 100 ? 1.773 -3.648 -15.307 1.00 97.31 100 LEU A O 1
ATOM 775 N N . TYR A 1 101 ? 1.593 -4.114 -13.116 1.00 97.56 101 TYR A N 1
ATOM 776 C CA . TYR A 1 101 ? 2.687 -5.088 -13.098 1.00 97.56 101 TYR A CA 1
ATOM 777 C C . TYR A 1 101 ? 2.410 -6.280 -14.026 1.00 97.56 101 TYR A C 1
ATOM 779 O O . TYR A 1 101 ? 3.262 -6.684 -14.805 1.00 97.56 101 TYR A O 1
ATOM 787 N N . VAL A 1 102 ? 1.195 -6.828 -14.031 1.00 97.94 102 VAL A N 1
ATOM 788 C CA . VAL A 1 102 ? 0.864 -7.923 -14.958 1.00 97.94 102 VAL A CA 1
ATOM 789 C C . VAL A 1 102 ? 0.874 -7.446 -16.414 1.00 97.94 102 VAL A C 1
ATOM 791 O O . VAL A 1 102 ? 1.390 -8.148 -17.284 1.00 97.94 102 VAL A O 1
ATOM 794 N N . VAL A 1 103 ? 0.344 -6.253 -16.698 1.00 97.94 103 VAL A N 1
ATOM 795 C CA . VAL A 1 103 ? 0.299 -5.680 -18.055 1.00 97.94 103 VAL A CA 1
ATOM 796 C C . VAL A 1 103 ? 1.703 -5.487 -18.617 1.00 97.94 103 VAL A C 1
ATOM 798 O O . VAL A 1 103 ? 2.001 -5.983 -19.698 1.00 97.94 103 VAL A O 1
ATOM 801 N N . THR A 1 104 ? 2.595 -4.858 -17.864 1.00 96.81 104 THR A N 1
ATOM 802 C CA . THR A 1 104 ? 3.998 -4.648 -18.266 1.00 96.81 104 THR A CA 1
ATOM 803 C C . THR A 1 104 ? 4.736 -5.962 -18.576 1.00 96.81 104 THR A C 1
ATOM 805 O O . THR A 1 104 ? 5.603 -5.987 -19.446 1.00 96.81 104 THR A O 1
ATOM 808 N N . ARG A 1 105 ? 4.343 -7.078 -17.940 1.00 97.25 105 ARG A N 1
ATOM 809 C CA . ARG A 1 105 ? 4.944 -8.422 -18.108 1.00 97.25 105 ARG A CA 1
ATOM 810 C C . ARG A 1 105 ? 4.303 -9.262 -19.216 1.00 97.25 105 ARG A C 1
ATOM 812 O O . ARG A 1 105 ? 4.831 -10.314 -19.569 1.00 97.25 105 ARG A O 1
ATOM 819 N N . THR A 1 106 ? 3.157 -8.840 -19.750 1.00 97.50 106 THR A N 1
ATOM 820 C CA . THR A 1 106 ? 2.370 -9.643 -20.712 1.00 97.50 106 THR A CA 1
ATOM 821 C C . THR A 1 106 ? 2.019 -8.907 -22.000 1.00 97.50 106 THR A C 1
ATOM 823 O O . THR A 1 106 ? 1.945 -9.532 -23.054 1.00 97.50 106 THR A O 1
ATOM 826 N N . ALA A 1 107 ? 1.818 -7.595 -21.928 1.00 96.69 107 ALA A N 1
ATOM 827 C CA . ALA A 1 107 ? 1.416 -6.727 -23.032 1.00 96.69 107 ALA A CA 1
ATOM 828 C C . ALA A 1 107 ? 2.372 -5.537 -23.250 1.00 96.69 107 ALA A C 1
ATOM 830 O O . ALA A 1 107 ? 2.216 -4.807 -24.226 1.00 96.69 107 ALA A O 1
ATOM 831 N N . GLY A 1 108 ? 3.359 -5.366 -22.366 1.00 96.19 108 GLY A N 1
ATOM 832 C CA . GLY A 1 108 ? 4.386 -4.332 -22.438 1.00 96.19 108 GLY A CA 1
ATOM 833 C C . GLY A 1 108 ? 4.055 -3.058 -21.662 1.00 96.19 108 GLY A C 1
ATOM 834 O O . GLY A 1 108 ? 2.943 -2.884 -21.153 1.00 96.19 108 GLY A O 1
ATOM 835 N N . ILE A 1 109 ? 5.046 -2.175 -21.518 1.00 95.31 109 ILE A N 1
ATOM 836 C CA . ILE A 1 109 ? 4.909 -0.933 -20.746 1.00 95.31 109 ILE A CA 1
ATOM 837 C C . ILE A 1 109 ? 3.897 0.010 -21.419 1.00 95.31 109 ILE A C 1
ATOM 839 O O . ILE A 1 109 ? 4.063 0.344 -22.596 1.00 95.31 109 ILE A O 1
ATOM 843 N N . PRO A 1 110 ? 2.852 0.485 -20.713 1.00 91.19 110 PRO A N 1
ATOM 844 C CA . PRO A 1 110 ? 1.828 1.313 -21.340 1.00 91.19 110 PRO A CA 1
ATOM 845 C C . PRO A 1 110 ? 2.318 2.719 -21.708 1.00 91.19 110 PRO A C 1
ATOM 847 O O . PRO A 1 110 ? 2.539 3.559 -20.840 1.00 91.19 110 PRO A O 1
ATOM 850 N N . GLY A 1 111 ? 2.366 3.000 -23.011 1.00 83.00 111 GLY A N 1
ATOM 851 C CA . GLY A 1 111 ? 2.137 4.312 -23.634 1.00 83.00 111 GLY A CA 1
ATOM 852 C C . GLY A 1 111 ? 3.168 5.427 -23.415 1.00 83.00 111 GLY A C 1
ATOM 853 O O . GLY A 1 111 ? 3.244 6.322 -24.255 1.00 83.00 111 GLY A O 1
ATOM 854 N N . PHE A 1 112 ? 3.965 5.402 -22.349 1.00 86.50 112 PHE A N 1
ATOM 855 C CA . PHE A 1 112 ? 4.849 6.504 -21.969 1.00 86.50 112 PHE A CA 1
ATOM 856 C C . PHE A 1 112 ? 6.246 6.018 -21.595 1.00 86.50 112 PHE A C 1
ATOM 858 O O . PHE A 1 112 ? 6.407 4.940 -21.035 1.00 86.50 112 PHE A O 1
ATOM 865 N N . GLY A 1 113 ? 7.236 6.874 -21.850 1.00 90.69 113 GLY A N 1
ATOM 866 C CA . GLY A 1 113 ? 8.638 6.621 -21.533 1.00 90.69 113 GLY A CA 1
ATOM 867 C C . GLY A 1 113 ? 9.405 5.878 -22.638 1.00 90.69 113 GLY A C 1
ATOM 868 O O . GLY A 1 113 ? 8.807 5.427 -23.617 1.00 90.69 113 GLY A O 1
ATOM 869 N N . PRO A 1 114 ? 10.742 5.784 -22.513 1.00 93.88 114 PRO A N 1
ATOM 870 C CA . PRO A 1 114 ? 11.615 5.207 -23.538 1.00 93.88 114 PRO A CA 1
ATOM 871 C C . PRO A 1 114 ? 11.358 3.724 -23.816 1.00 93.88 114 PRO A C 1
ATOM 873 O O . PRO A 1 114 ? 11.540 3.292 -24.945 1.00 93.88 114 PRO A O 1
ATOM 876 N N . ALA A 1 115 ? 10.901 2.982 -22.804 1.00 93.38 115 ALA A N 1
ATOM 877 C CA . ALA A 1 115 ? 10.630 1.545 -22.886 1.00 93.38 115 ALA A CA 1
ATOM 878 C C . ALA A 1 115 ? 9.152 1.220 -23.204 1.00 93.38 115 ALA A C 1
ATOM 880 O O . ALA A 1 115 ? 8.686 0.105 -22.991 1.00 93.38 115 ALA A O 1
ATOM 881 N N . SER A 1 116 ? 8.370 2.198 -23.674 1.00 95.88 116 SER A N 1
ATOM 882 C CA . SER A 1 116 ? 6.955 1.997 -24.015 1.00 95.88 116 SER A CA 1
ATOM 883 C C . SER A 1 116 ? 6.773 0.870 -25.042 1.00 95.88 116 SER A C 1
ATOM 885 O O . SER A 1 116 ? 7.424 0.848 -26.085 1.00 95.88 116 SER A O 1
ATOM 887 N N . GLY A 1 117 ? 5.865 -0.063 -24.750 1.00 95.44 117 GLY A N 1
ATOM 888 C CA . GLY A 1 117 ? 5.598 -1.255 -25.558 1.00 95.44 117 GLY A CA 1
ATOM 889 C C . GLY A 1 117 ? 6.575 -2.414 -25.342 1.00 95.44 117 GLY A C 1
ATOM 890 O O . GLY A 1 117 ? 6.299 -3.520 -25.805 1.00 95.44 117 GLY A O 1
ATOM 891 N N . GLU A 1 118 ? 7.678 -2.211 -24.618 1.00 96.44 118 GLU A N 1
ATOM 892 C CA . GLU A 1 118 ? 8.603 -3.292 -24.278 1.00 96.44 118 GLU A CA 1
ATOM 893 C C . GLU A 1 118 ? 7.987 -4.203 -23.211 1.00 96.44 118 GLU A C 1
ATOM 895 O O . GLU A 1 118 ? 7.412 -3.729 -22.229 1.00 96.44 118 GLU A O 1
ATOM 900 N N . ILE A 1 119 ? 8.090 -5.520 -23.414 1.00 96.81 119 ILE A N 1
ATOM 901 C CA . ILE A 1 119 ? 7.659 -6.522 -22.434 1.00 96.81 119 ILE A CA 1
ATOM 902 C C . ILE A 1 119 ? 8.779 -6.712 -21.421 1.00 96.81 119 ILE A C 1
ATOM 904 O O . ILE A 1 119 ? 9.863 -7.191 -21.760 1.00 96.81 119 ILE A O 1
ATOM 908 N N . GLU A 1 120 ? 8.496 -6.364 -20.171 1.00 93.81 120 GLU A N 1
ATOM 909 C CA . GLU A 1 120 ? 9.453 -6.519 -19.086 1.00 93.81 120 GLU A CA 1
ATOM 910 C C . GLU A 1 120 ? 9.546 -7.982 -18.643 1.00 93.81 120 GLU A C 1
ATOM 912 O O . GLU A 1 120 ? 8.557 -8.721 -18.605 1.00 93.81 120 GLU A O 1
ATOM 917 N N . ALA A 1 121 ? 10.755 -8.402 -18.272 1.00 95.19 121 ALA A N 1
ATOM 918 C CA . ALA A 1 121 ? 10.968 -9.722 -17.705 1.00 95.19 121 ALA A CA 1
ATOM 919 C C . ALA A 1 121 ? 10.309 -9.846 -16.321 1.00 95.19 121 ALA A C 1
ATOM 921 O O . ALA A 1 121 ? 10.156 -8.878 -15.572 1.00 95.19 121 ALA A O 1
ATOM 922 N N . TRP A 1 122 ? 9.959 -11.079 -15.965 1.00 95.12 122 TRP A N 1
ATOM 923 C CA . TRP A 1 122 ? 9.561 -11.407 -14.602 1.00 95.12 122 TRP A CA 1
ATOM 924 C C . TRP A 1 122 ? 10.764 -11.302 -13.673 1.00 95.12 122 TRP A C 1
ATOM 926 O O . TRP A 1 122 ? 11.823 -11.870 -13.942 1.00 95.12 122 TRP A O 1
ATOM 936 N N . ASP A 1 123 ? 10.579 -10.608 -12.560 1.00 94.50 123 ASP A N 1
ATOM 937 C CA . ASP A 1 123 ? 11.633 -10.315 -11.603 1.00 94.50 123 ASP A CA 1
ATOM 938 C C . ASP A 1 123 ? 11.173 -10.618 -10.169 1.00 94.50 123 ASP A C 1
ATOM 940 O O . ASP A 1 123 ? 9.984 -10.591 -9.844 1.00 94.50 123 ASP A O 1
ATOM 944 N N . VAL A 1 124 ? 12.128 -10.939 -9.293 1.00 95.50 124 VAL A N 1
ATOM 945 C CA . VAL A 1 124 ? 11.828 -11.367 -7.917 1.00 95.50 124 VAL A CA 1
ATOM 946 C C . VAL A 1 124 ? 11.255 -10.223 -7.077 1.00 95.50 124 VAL A C 1
ATOM 948 O O . VAL A 1 124 ? 10.388 -10.472 -6.237 1.00 95.50 124 VAL A O 1
ATOM 951 N N . PHE A 1 125 ? 11.704 -8.982 -7.291 1.00 94.88 125 PHE A N 1
ATOM 952 C CA . PHE A 1 125 ? 11.234 -7.824 -6.526 1.00 94.88 125 PHE A CA 1
ATOM 953 C C . PHE A 1 125 ? 9.773 -7.514 -6.848 1.00 94.88 125 PHE A C 1
ATOM 955 O O . PHE A 1 125 ? 8.957 -7.407 -5.932 1.00 94.88 125 PHE A O 1
ATOM 962 N N . GLY A 1 126 ? 9.428 -7.452 -8.129 1.00 96.75 126 GLY A N 1
ATOM 963 C CA . GLY A 1 126 ? 8.075 -7.263 -8.623 1.00 96.75 126 GLY A CA 1
ATOM 964 C C . GLY A 1 126 ? 7.142 -8.379 -8.167 1.00 96.75 126 GLY A C 1
ATOM 965 O O . GLY A 1 126 ? 6.132 -8.096 -7.530 1.00 96.75 126 GLY A O 1
ATOM 966 N N . LEU A 1 127 ? 7.523 -9.648 -8.356 1.00 98.19 127 LEU A N 1
ATOM 967 C CA . LEU A 1 127 ? 6.725 -10.793 -7.898 1.00 98.19 127 LEU A CA 1
ATOM 968 C C . LEU A 1 127 ? 6.461 -10.760 -6.388 1.00 98.19 127 LEU A C 1
ATOM 970 O O . LEU A 1 127 ? 5.332 -10.987 -5.949 1.00 98.19 127 LEU A O 1
ATOM 974 N N . THR A 1 128 ? 7.488 -10.463 -5.589 1.00 98.50 128 THR A N 1
ATOM 975 C CA . THR A 1 128 ? 7.356 -10.375 -4.128 1.00 98.50 128 THR A CA 1
ATOM 976 C C . THR A 1 128 ? 6.445 -9.216 -3.733 1.00 98.50 128 THR A C 1
ATOM 978 O O . THR A 1 128 ? 5.554 -9.392 -2.902 1.00 98.50 128 THR A O 1
ATOM 981 N N . THR A 1 129 ? 6.623 -8.048 -4.354 1.00 98.50 129 THR A N 1
ATOM 982 C CA . THR A 1 129 ? 5.801 -6.859 -4.098 1.00 98.50 129 THR A CA 1
ATOM 983 C C . THR A 1 129 ? 4.341 -7.131 -4.447 1.00 98.50 129 THR A C 1
ATOM 985 O O . THR A 1 129 ? 3.473 -6.993 -3.590 1.00 98.50 129 THR A O 1
ATOM 988 N N . THR A 1 130 ? 4.064 -7.645 -5.645 1.00 98.44 130 THR A N 1
ATOM 989 C CA . THR A 1 130 ? 2.705 -7.985 -6.085 1.00 98.44 130 THR A CA 1
ATOM 990 C C . THR A 1 130 ? 2.063 -9.078 -5.227 1.00 98.44 130 THR A C 1
ATOM 992 O O . THR A 1 130 ? 0.860 -9.027 -4.968 1.00 98.44 130 THR A O 1
ATOM 995 N N . ALA A 1 131 ? 2.830 -10.047 -4.716 1.00 98.69 131 ALA A N 1
ATOM 996 C CA . ALA A 1 131 ? 2.307 -11.036 -3.775 1.00 98.69 131 ALA A CA 1
ATOM 997 C C . ALA A 1 131 ? 1.867 -10.396 -2.445 1.00 98.69 131 ALA A C 1
ATOM 999 O O . ALA A 1 131 ? 0.795 -10.728 -1.933 1.00 98.69 131 ALA A O 1
ATOM 1000 N N . LEU A 1 132 ? 2.646 -9.454 -1.898 1.00 98.81 132 LEU A N 1
ATOM 1001 C CA . LEU A 1 132 ? 2.265 -8.695 -0.699 1.00 98.81 132 LEU A CA 1
ATOM 1002 C C . LEU A 1 132 ? 0.998 -7.864 -0.939 1.00 98.81 132 LEU A C 1
ATOM 1004 O O . LEU A 1 132 ? 0.099 -7.863 -0.096 1.00 98.81 132 LEU A O 1
ATOM 1008 N N . GLU A 1 133 ? 0.900 -7.208 -2.095 1.00 98.75 133 GLU A N 1
ATOM 1009 C CA . GLU A 1 133 ? -0.269 -6.422 -2.504 1.00 98.75 133 GLU A CA 1
ATOM 1010 C C . GLU A 1 133 ? -1.521 -7.301 -2.642 1.00 98.75 133 GLU A C 1
ATOM 1012 O O . GLU A 1 133 ? -2.588 -6.956 -2.130 1.00 98.75 133 GLU A O 1
ATOM 1017 N N . ALA A 1 134 ? -1.396 -8.483 -3.250 1.00 98.75 134 ALA A N 1
ATOM 1018 C CA . ALA A 1 134 ? -2.492 -9.440 -3.373 1.00 98.75 134 ALA A CA 1
ATOM 1019 C C . ALA A 1 134 ? -2.953 -9.971 -2.005 1.00 98.75 134 ALA A C 1
ATOM 1021 O O . ALA A 1 134 ? -4.155 -10.022 -1.728 1.00 98.75 134 ALA A O 1
ATOM 1022 N N . LEU A 1 135 ? -2.013 -10.322 -1.118 1.00 98.81 135 LEU A N 1
ATOM 1023 C CA . LEU A 1 135 ? -2.322 -10.736 0.253 1.00 98.81 135 LEU A CA 1
ATOM 1024 C C . LEU A 1 135 ? -3.026 -9.620 1.032 1.00 98.81 135 LEU A C 1
ATOM 1026 O O . LEU A 1 135 ? -4.004 -9.889 1.735 1.00 98.81 135 LEU A O 1
ATOM 1030 N N . LEU A 1 136 ? -2.573 -8.373 0.876 1.00 98.81 136 LEU A N 1
ATOM 1031 C CA . LEU A 1 136 ? -3.217 -7.200 1.458 1.00 98.81 136 LEU A CA 1
ATOM 1032 C C . LEU A 1 136 ? -4.660 -7.065 0.958 1.00 98.81 136 LEU A C 1
ATOM 1034 O O . LEU A 1 136 ? -5.574 -6.974 1.775 1.00 98.81 136 LEU A O 1
ATOM 1038 N N . VAL A 1 137 ? -4.891 -7.120 -0.356 1.00 98.88 137 VAL A N 1
ATOM 1039 C CA . VAL A 1 137 ? -6.238 -7.046 -0.947 1.00 98.88 137 VAL A CA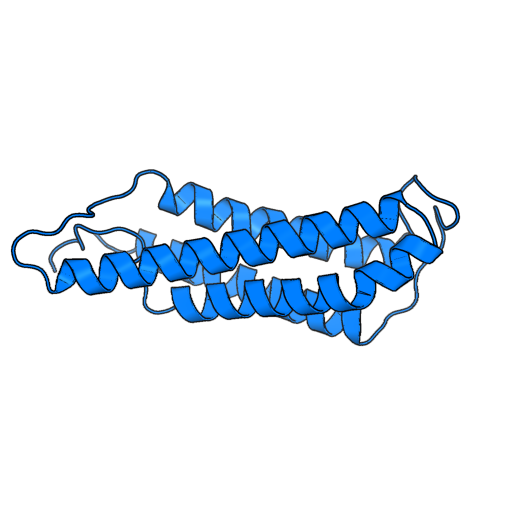 1
ATOM 1040 C C . VAL A 1 137 ? -7.155 -8.126 -0.373 1.00 98.88 137 VAL A C 1
ATOM 1042 O O . VAL A 1 137 ? -8.262 -7.820 0.079 1.00 98.88 137 VAL A O 1
ATOM 1045 N N . VAL A 1 138 ? -6.697 -9.381 -0.327 1.00 98.75 138 VAL A N 1
ATOM 1046 C CA . VAL A 1 138 ? -7.478 -10.491 0.241 1.00 98.75 138 VAL A CA 1
ATOM 1047 C C . VAL A 1 138 ? -7.813 -10.227 1.709 1.00 98.75 138 VAL A C 1
ATOM 1049 O O . VAL A 1 138 ? -8.963 -10.396 2.123 1.00 98.75 138 VAL A O 1
ATOM 1052 N N . LEU A 1 139 ? -6.840 -9.767 2.498 1.00 98.75 139 LEU A N 1
ATOM 1053 C CA . LEU A 1 139 ? -7.040 -9.469 3.912 1.00 98.75 139 LEU A CA 1
ATOM 1054 C C . LEU A 1 139 ? -8.077 -8.356 4.122 1.00 98.75 139 LEU A C 1
ATOM 1056 O O . LEU A 1 139 ? -8.948 -8.488 4.981 1.00 98.75 139 LEU A O 1
ATOM 1060 N N . LEU A 1 140 ? -8.038 -7.294 3.314 1.00 98.69 140 LEU A N 1
ATOM 1061 C CA . LEU A 1 140 ? -9.003 -6.194 3.388 1.00 98.69 140 LEU A CA 1
ATOM 1062 C C . LEU A 1 140 ? -10.420 -6.638 3.011 1.00 98.69 140 LEU A C 1
ATOM 1064 O O . LEU A 1 140 ? -11.380 -6.263 3.686 1.00 98.69 140 LEU A O 1
ATOM 1068 N N . LEU A 1 141 ? -10.565 -7.497 1.999 1.00 98.44 141 LEU A N 1
ATOM 1069 C CA . LEU A 1 141 ? -11.855 -8.098 1.646 1.00 98.44 141 LEU A CA 1
ATOM 1070 C C . LEU A 1 141 ? -12.405 -8.969 2.785 1.00 98.44 141 LEU A C 1
ATOM 1072 O O . LEU A 1 141 ? -13.604 -8.927 3.076 1.00 98.44 141 LEU A O 1
ATOM 1076 N N . VAL A 1 142 ? -11.541 -9.724 3.473 1.00 97.88 142 VAL A N 1
ATOM 1077 C CA . VAL A 1 142 ? -11.919 -10.501 4.665 1.00 97.88 142 VAL A CA 1
ATOM 1078 C C . VAL A 1 142 ? -12.396 -9.586 5.795 1.00 97.88 142 VAL A C 1
ATOM 1080 O O . VAL A 1 142 ? -13.434 -9.872 6.394 1.00 97.88 142 VAL A O 1
ATOM 1083 N N . VAL A 1 143 ? -11.697 -8.477 6.062 1.00 96.62 143 VAL A N 1
ATOM 1084 C CA . VAL A 1 143 ? -12.098 -7.478 7.071 1.00 96.62 143 VAL A CA 1
ATOM 1085 C C . VAL A 1 143 ? -13.461 -6.868 6.730 1.00 96.62 143 VAL A C 1
ATOM 1087 O O . VAL A 1 143 ? -14.358 -6.841 7.575 1.00 96.62 143 VAL A O 1
ATOM 1090 N N . LEU A 1 144 ? -13.667 -6.433 5.483 1.00 95.88 144 LEU A N 1
ATOM 1091 C CA . LEU A 1 144 ? -14.941 -5.862 5.033 1.00 95.88 144 LEU A CA 1
ATOM 1092 C C . LEU A 1 144 ? -16.100 -6.863 5.167 1.00 95.88 144 LEU A C 1
ATOM 1094 O O . LEU A 1 144 ? -17.159 -6.516 5.691 1.00 95.88 144 LEU A O 1
ATOM 1098 N N . LYS A 1 145 ? -15.885 -8.121 4.768 1.00 95.00 145 LYS A N 1
ATOM 1099 C CA . LYS A 1 145 ? -16.885 -9.195 4.869 1.00 95.00 145 LYS A CA 1
ATOM 1100 C C . LYS A 1 145 ? -17.194 -9.588 6.313 1.00 95.00 145 LYS A C 1
ATOM 1102 O O . LYS A 1 145 ? -18.335 -9.919 6.626 1.00 95.00 145 LYS A O 1
ATOM 1107 N N . ALA A 1 146 ? -16.197 -9.600 7.197 1.00 89.94 146 ALA A N 1
ATOM 1108 C CA . ALA A 1 146 ? -16.416 -9.881 8.614 1.00 89.94 146 ALA A CA 1
ATOM 1109 C C . ALA A 1 146 ? -17.285 -8.791 9.258 1.00 89.94 146 ALA A C 1
ATOM 1111 O O . ALA A 1 146 ? -18.209 -9.104 10.006 1.00 89.94 146 ALA A O 1
ATOM 1112 N N . ARG A 1 147 ? -17.040 -7.525 8.903 1.00 85.50 147 ARG A N 1
ATOM 1113 C CA . ARG A 1 147 ? -17.798 -6.370 9.402 1.00 85.50 147 ARG A CA 1
ATOM 1114 C C . ARG A 1 147 ? -19.236 -6.336 8.886 1.00 85.50 147 ARG A C 1
ATOM 1116 O O . ARG A 1 147 ? -20.131 -6.012 9.655 1.00 85.50 147 ARG A O 1
ATOM 1123 N N . SER A 1 148 ? -19.486 -6.739 7.637 1.00 83.25 148 SER A N 1
ATOM 1124 C CA . SER A 1 148 ? -20.847 -6.783 7.073 1.00 83.25 148 SER A CA 1
ATOM 1125 C C . SER A 1 148 ? -21.743 -7.876 7.672 1.00 83.25 148 SER A C 1
ATOM 1127 O O . SER A 1 148 ? -22.938 -7.898 7.404 1.00 83.25 148 SER A O 1
ATOM 1129 N N . ARG A 1 149 ? -21.169 -8.826 8.422 1.00 80.19 149 ARG A N 1
ATOM 1130 C CA . ARG A 1 149 ? -21.892 -9.927 9.083 1.00 80.19 149 ARG A CA 1
ATOM 1131 C C . ARG A 1 149 ? -22.283 -9.612 10.526 1.00 80.19 149 ARG A C 1
ATOM 1133 O O . ARG A 1 149 ? -22.936 -10.442 11.155 1.00 80.19 149 ARG A O 1
ATOM 1140 N N . LEU A 1 150 ? -21.854 -8.470 11.061 1.00 67.56 150 LEU A N 1
ATOM 1141 C CA . LEU A 1 150 ? -22.273 -8.025 12.384 1.00 67.56 150 LEU A CA 1
ATOM 1142 C C . LEU A 1 150 ? -23.706 -7.470 12.279 1.00 67.56 150 LEU A C 1
ATOM 1144 O O . LEU A 1 150 ? -23.920 -6.595 11.436 1.00 67.56 150 LEU A O 1
ATOM 1148 N N . PRO A 1 151 ? -24.667 -8.002 13.061 1.00 53.75 151 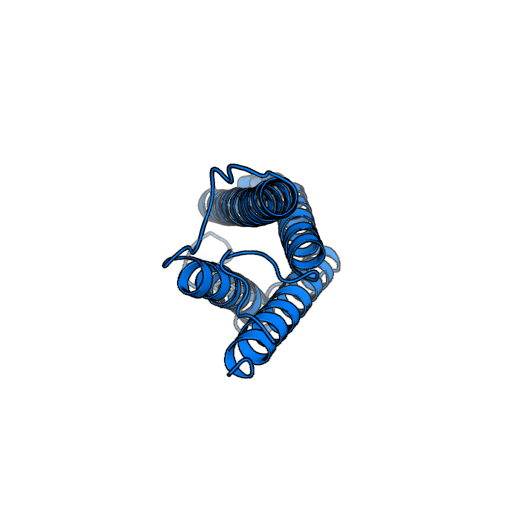PRO A N 1
ATOM 1149 C CA . PRO A 1 151 ? -26.043 -7.509 13.085 1.00 53.75 151 PRO A CA 1
ATOM 1150 C C . PRO A 1 151 ? -26.143 -6.074 13.618 1.00 53.75 151 PRO A C 1
ATOM 1152 O O . PRO A 1 151 ? -25.236 -5.639 14.371 1.00 53.75 151 PRO A O 1
#

Nearest PDB structures (foldseek):
  7w7j-assembly1_A  TM=3.418E-01  e=5.234E+00  Equus caballus
  4v6b-assembly2_Av  TM=2.803E-01  e=4.978E+00  Homo sapiens
  8jai-assembly1_B  TM=2.802E-01  e=9.076E+00  Homo sapiens

pLDDT: mean 94.1, std 8.69, range [48.28, 98.88]

Radius of gyration: 18.02 Å; Cα contacts (8 Å, |Δi|>4): 172; chains: 1; bounding box: 44×22×56 Å

Organism: NCBI:txid662880

Mean predicted aligned error: 3.87 Å

Solvent-accessible surface area (backbone atoms only — not comparable to full-atom values): 8033 Å² total; per-residue (Å²): 132,82,73,75,66,45,43,60,68,63,87,59,45,57,59,42,15,50,34,31,35,50,33,14,51,52,36,48,71,49,19,66,61,32,43,74,74,33,63,67,53,15,49,50,27,46,50,50,16,51,52,30,32,52,53,12,49,52,49,35,49,48,29,52,54,36,61,52,25,78,73,42,98,76,51,91,66,50,69,56,91,55,56,65,60,51,52,48,50,53,36,52,53,37,50,52,52,43,48,49,55,50,36,22,52,74,73,12,29,80,89,57,69,92,60,40,58,43,65,46,80,92,48,70,67,58,54,52,34,42,50,35,36,50,50,31,37,54,50,47,51,50,52,54,54,57,59,71,68,58,128

Secondary structure (DSSP, 8-state):
----SSSS--TTHHHHHHHHHHHHHHHHHHHHHHHHH-HHHHHHHHHHHHHHHHHHHHHHHHHHHHHHHTT-SS-S----SSHHHHHHHHHHHHHHHHHHHHHHHHT-B-S-STTBTPPPPP-HHHHHHHHHHHHHHHHHHHHHHHHTT--

Foldseek 3Di:
DDDAQAPLAPPCLLVLLVLLQVLLVLLVVCLVVLVVQDVVRSVVSPCSNVCSNVLSVVSVVRNVLSVVQVVDPDRPGGYDPCRVVSLVCLLVSLVVLLVQLVCCQPQNHDDDGPRHRPHDHDDPSSVVSNVSSVVSNVSSVVVVVVSVPDD